Protein AF-A0A9E6ZNL9-F1 (afdb_monomer)

Secondary structure (DSSP, 8-state):
--PPPEEEEEEEEETTEEEEE-TT-SSPEEEEHHHHHHHHH-SSEEEET---------TTTHHHHHHHGGGSSS---

Structure (mmCIF, N/CA/C/O backbone):
data_AF-A0A9E6ZNL9-F1
#
_entry.id   AF-A0A9E6ZNL9-F1
#
loop_
_atom_site.group_PDB
_atom_site.id
_atom_site.type_symbol
_atom_site.label_atom_id
_atom_site.label_alt_id
_atom_site.label_comp_id
_atom_site.label_asym_id
_atom_site.label_entity_id
_atom_site.label_seq_id
_atom_site.pdbx_PDB_ins_code
_atom_site.Cartn_x
_atom_site.Cartn_y
_atom_site.Cartn_z
_atom_site.occupancy
_atom_site.B_iso_or_equiv
_atom_site.auth_seq_id
_atom_site.auth_comp_id
_atom_site.auth_asym_id
_atom_site.auth_atom_id
_atom_site.pdbx_PDB_model_num
ATOM 1 N N . MET A 1 1 ? -16.775 10.061 17.104 1.00 43.28 1 MET A N 1
ATOM 2 C CA . MET A 1 1 ? -16.856 8.732 16.456 1.00 43.28 1 MET A CA 1
ATOM 3 C C . MET A 1 1 ? -15.454 8.380 15.977 1.00 43.28 1 MET A C 1
ATOM 5 O O . MET A 1 1 ? -14.813 9.255 15.416 1.00 43.28 1 MET A O 1
ATOM 9 N N . LYS A 1 2 ? -14.916 7.189 16.276 1.00 60.44 2 LYS A N 1
ATOM 10 C CA . LYS A 1 2 ? -13.620 6.772 15.709 1.00 60.44 2 LYS A CA 1
ATOM 11 C C . LYS A 1 2 ? -13.899 6.191 14.327 1.00 60.44 2 LYS A C 1
ATOM 13 O O . LYS A 1 2 ? -14.373 5.060 14.235 1.00 60.44 2 LYS A O 1
ATOM 18 N N . GLU A 1 3 ? -13.689 6.983 13.285 1.00 74.94 3 GLU A N 1
ATOM 19 C CA . GLU A 1 3 ? -13.757 6.484 11.913 1.00 74.94 3 GLU A CA 1
ATOM 20 C C . GLU A 1 3 ? -12.655 5.438 11.715 1.00 74.94 3 GLU A C 1
ATOM 22 O O . GLU A 1 3 ? -11.534 5.588 12.207 1.00 74.94 3 GLU A O 1
ATOM 27 N N . LYS A 1 4 ? -13.005 4.312 11.088 1.00 84.56 4 LYS A N 1
ATOM 28 C CA . LYS A 1 4 ? -12.035 3.251 10.808 1.00 84.56 4 LYS A CA 1
ATOM 29 C C . LYS A 1 4 ? -11.158 3.703 9.636 1.00 84.56 4 LYS A C 1
ATOM 31 O O . LYS A 1 4 ? -11.716 4.203 8.660 1.00 84.56 4 LYS A O 1
ATOM 36 N N . PRO A 1 5 ? -9.833 3.488 9.690 1.00 88.69 5 PRO A N 1
ATOM 37 C CA . PRO A 1 5 ? -8.954 3.847 8.588 1.00 88.69 5 PRO A CA 1
ATOM 38 C C . PRO A 1 5 ? -9.356 3.126 7.302 1.00 88.69 5 PRO A C 1
ATOM 40 O O . PRO A 1 5 ? -9.718 1.944 7.313 1.00 88.69 5 PRO A O 1
ATOM 43 N N . VAL A 1 6 ? -9.252 3.832 6.181 1.00 90.44 6 VAL A N 1
ATOM 44 C CA . VAL A 1 6 ? -9.510 3.284 4.854 1.00 90.44 6 VAL A CA 1
ATOM 45 C C . VAL A 1 6 ? -8.392 2.311 4.499 1.00 90.44 6 VAL A C 1
ATOM 47 O O . VAL A 1 6 ? -7.214 2.666 4.435 1.00 90.44 6 VAL A O 1
ATOM 50 N N . LYS A 1 7 ? -8.768 1.058 4.246 1.00 91.62 7 LYS A N 1
ATOM 51 C CA . LYS A 1 7 ? -7.838 -0.000 3.857 1.00 91.62 7 LYS A CA 1
ATOM 52 C C . LYS A 1 7 ? -7.489 0.109 2.374 1.00 91.62 7 LYS A C 1
ATOM 54 O O . LYS A 1 7 ? -8.338 -0.128 1.521 1.00 91.62 7 LYS A O 1
ATOM 59 N N . LEU A 1 8 ? -6.236 0.418 2.077 1.00 92.19 8 LEU A N 1
ATOM 60 C CA . LEU A 1 8 ? -5.655 0.474 0.739 1.00 92.19 8 LEU A CA 1
ATOM 61 C C . LEU A 1 8 ? -4.805 -0.769 0.493 1.00 92.19 8 LEU A C 1
ATOM 63 O O . LEU A 1 8 ? -4.200 -1.299 1.419 1.00 92.19 8 LEU A O 1
ATOM 67 N N . ARG A 1 9 ? -4.723 -1.226 -0.755 1.00 92.56 9 ARG A N 1
ATOM 68 C CA . ARG A 1 9 ? -3.823 -2.318 -1.149 1.00 92.56 9 ARG A CA 1
ATOM 69 C C . ARG A 1 9 ? -2.726 -1.798 -2.050 1.00 92.56 9 ARG A C 1
ATOM 71 O O . ARG A 1 9 ? -3.031 -1.173 -3.061 1.00 92.56 9 ARG A O 1
ATOM 78 N N . LEU A 1 10 ? -1.475 -2.085 -1.719 1.00 91.94 10 LEU A N 1
ATOM 79 C CA . LEU A 1 10 ? -0.367 -1.829 -2.627 1.00 91.94 10 LEU A CA 1
ATOM 80 C C . LEU A 1 10 ? -0.337 -2.897 -3.718 1.00 91.94 10 LEU A C 1
ATOM 82 O O . LEU A 1 10 ? -0.211 -4.083 -3.429 1.00 91.94 10 LEU A O 1
ATOM 86 N N . VAL A 1 11 ? -0.494 -2.462 -4.965 1.00 91.88 11 VAL A N 1
ATOM 87 C CA . VAL A 1 11 ? -0.592 -3.341 -6.138 1.00 91.88 11 VAL A CA 1
ATOM 88 C C . VAL A 1 11 ? 0.724 -3.394 -6.903 1.00 91.88 11 VAL A C 1
ATOM 90 O O . VAL A 1 11 ? 1.100 -4.451 -7.397 1.00 91.88 11 VAL A O 1
ATOM 93 N N . GLU A 1 12 ? 1.429 -2.268 -7.008 1.00 89.25 12 GLU A N 1
ATOM 94 C CA . GLU A 1 12 ? 2.662 -2.173 -7.790 1.00 89.25 12 GLU A CA 1
ATOM 95 C C . GLU A 1 12 ? 3.613 -1.139 -7.180 1.00 89.25 12 GLU A C 1
ATOM 97 O O . GLU A 1 12 ? 3.172 -0.103 -6.674 1.00 89.25 12 GLU A O 1
ATOM 102 N N . VAL A 1 13 ? 4.915 -1.417 -7.264 1.00 88.94 13 VAL A N 1
ATOM 103 C CA . VAL A 1 13 ? 5.997 -0.466 -6.987 1.00 88.94 13 VAL A CA 1
ATOM 104 C C . VAL A 1 13 ? 6.955 -0.500 -8.169 1.00 88.94 13 VAL A C 1
ATOM 106 O O . VAL A 1 13 ? 7.523 -1.549 -8.470 1.00 88.94 13 VAL A O 1
ATOM 109 N N . LYS A 1 14 ? 7.139 0.634 -8.845 1.00 87.81 14 LYS A N 1
ATOM 110 C CA . LYS A 1 14 ? 8.002 0.739 -10.024 1.00 87.81 14 LYS A CA 1
ATOM 111 C C . LYS A 1 14 ? 8.711 2.088 -10.044 1.00 87.81 14 LYS A C 1
ATOM 113 O O . LYS A 1 14 ? 8.058 3.116 -10.140 1.00 87.81 14 LYS A O 1
ATOM 118 N N . ASN A 1 15 ? 10.043 2.086 -9.968 1.00 84.94 15 ASN A N 1
ATOM 119 C CA . ASN A 1 15 ? 10.892 3.284 -10.071 1.00 84.94 15 ASN A CA 1
ATOM 120 C C . ASN A 1 15 ? 10.440 4.481 -9.201 1.00 84.94 15 ASN A C 1
ATOM 122 O O . ASN A 1 15 ? 10.471 5.619 -9.653 1.00 84.94 15 ASN A O 1
ATOM 126 N N . GLY A 1 16 ? 9.991 4.233 -7.965 1.00 81.56 16 GLY A N 1
ATOM 127 C CA . GLY A 1 16 ? 9.518 5.294 -7.059 1.00 81.56 16 GLY A CA 1
ATOM 128 C C . GLY A 1 16 ? 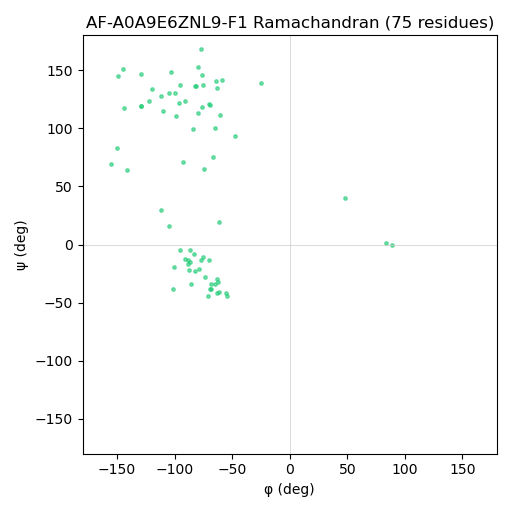8.059 5.725 -7.264 1.00 81.56 16 GLY A C 1
ATOM 129 O O . GLY A 1 16 ? 7.571 6.581 -6.523 1.00 81.56 16 GLY A O 1
ATOM 130 N N . ASN A 1 17 ? 7.346 5.098 -8.204 1.00 87.38 17 ASN A N 1
ATOM 131 C CA . ASN A 1 17 ? 5.894 5.170 -8.318 1.00 87.38 17 ASN A CA 1
ATOM 132 C C . ASN A 1 17 ? 5.241 3.976 -7.620 1.00 87.38 17 ASN A C 1
ATOM 134 O O . ASN A 1 17 ? 5.674 2.829 -7.748 1.00 87.38 17 ASN A O 1
ATOM 138 N N . TYR A 1 18 ? 4.169 4.266 -6.897 1.00 91.38 18 TYR A N 1
ATOM 139 C CA . TYR A 1 18 ? 3.394 3.330 -6.099 1.00 91.38 18 TYR A CA 1
ATOM 140 C C . TYR A 1 18 ? 1.966 3.318 -6.627 1.00 91.38 18 TYR A C 1
ATOM 142 O O . TYR A 1 18 ? 1.380 4.377 -6.836 1.00 91.38 18 TYR A O 1
ATOM 150 N N . LYS A 1 19 ? 1.377 2.137 -6.815 1.00 93.62 19 LYS A N 1
ATOM 151 C CA . LYS A 1 19 ? -0.039 2.013 -7.183 1.00 93.62 19 LYS A CA 1
ATOM 152 C C . LYS A 1 19 ? -0.846 1.444 -6.032 1.00 93.62 19 LYS A C 1
ATOM 154 O O . LYS A 1 19 ? -0.657 0.287 -5.654 1.00 93.62 19 LYS A O 1
ATOM 159 N N . LEU A 1 20 ? -1.765 2.246 -5.499 1.00 92.62 20 LEU A N 1
ATOM 160 C CA . LEU A 1 20 ? -2.678 1.852 -4.430 1.00 92.62 20 LEU A CA 1
ATOM 161 C C . LEU A 1 20 ? -4.086 1.603 -4.966 1.00 92.62 20 LEU A C 1
ATOM 163 O O . LEU A 1 20 ? -4.671 2.448 -5.640 1.00 92.62 20 LEU A O 1
ATOM 167 N N . LYS A 1 21 ? -4.672 0.462 -4.613 1.00 94.25 21 LYS A N 1
ATOM 168 C CA . LYS A 1 21 ? -6.076 0.152 -4.880 1.00 94.25 21 LYS A CA 1
ATOM 169 C C . LYS A 1 21 ? -6.930 0.486 -3.663 1.00 94.25 21 LYS A C 1
ATOM 171 O O . LYS A 1 21 ? -6.722 -0.065 -2.580 1.00 94.25 21 LYS A O 1
ATOM 176 N N . TYR A 1 22 ? -7.902 1.365 -3.875 1.00 92.69 22 TYR A N 1
ATO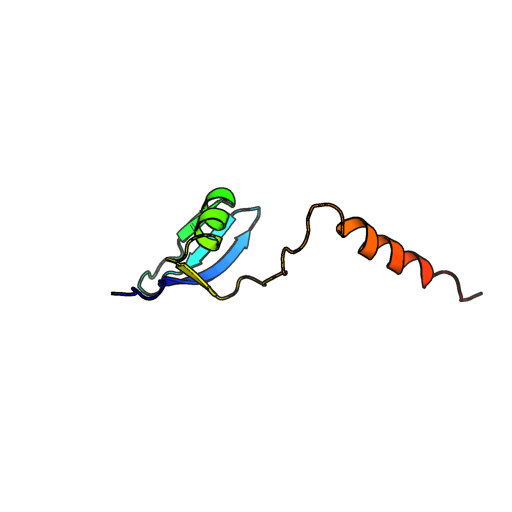M 177 C CA . TYR A 1 22 ? -8.947 1.678 -2.906 1.00 92.69 22 TYR A CA 1
ATOM 178 C C . TYR A 1 22 ? -10.035 0.595 -2.939 1.00 92.69 22 TYR A C 1
ATOM 180 O O . TYR A 1 22 ? -10.249 -0.025 -3.983 1.00 92.69 22 TYR A O 1
ATOM 188 N N . PRO A 1 23 ? -10.752 0.369 -1.827 1.00 88.62 23 PRO A N 1
ATOM 189 C CA . PRO A 1 23 ? -11.752 -0.693 -1.750 1.00 88.62 23 PRO A CA 1
ATOM 190 C C . PRO A 1 23 ? -12.932 -0.447 -2.700 1.00 88.62 23 PRO A C 1
ATOM 192 O O . PRO A 1 23 ? -13.440 -1.392 -3.292 1.00 88.62 23 PRO A O 1
ATOM 195 N N . ASN A 1 24 ? -13.304 0.819 -2.903 1.00 89.44 24 ASN A N 1
ATOM 196 C CA . ASN A 1 24 ? -14.445 1.225 -3.730 1.00 89.44 24 ASN A CA 1
ATOM 197 C C . ASN A 1 24 ? -14.023 1.800 -5.092 1.00 89.44 24 ASN A C 1
ATOM 199 O O . ASN A 1 24 ? -14.817 2.472 -5.744 1.00 89.44 24 ASN A O 1
ATOM 203 N N . LEU A 1 25 ? -12.771 1.583 -5.509 1.00 90.75 25 LEU A N 1
ATOM 204 C CA . LEU A 1 25 ? -12.259 2.088 -6.780 1.00 90.75 25 LEU A CA 1
ATOM 205 C C . LEU A 1 25 ? -11.745 0.937 -7.640 1.00 90.75 25 LEU A C 1
ATOM 207 O O . LEU A 1 25 ? -10.862 0.174 -7.239 1.00 90.75 25 LEU A O 1
ATOM 211 N N . SER A 1 26 ? -12.288 0.834 -8.851 1.00 89.19 26 SER A N 1
ATOM 212 C CA . SER A 1 26 ? -11.909 -0.213 -9.802 1.00 89.19 26 SER A CA 1
ATOM 213 C C . SER A 1 26 ? -10.478 -0.045 -10.315 1.00 89.19 26 SER A C 1
ATOM 215 O O . SER A 1 26 ? -9.784 -1.038 -10.531 1.00 89.19 26 SER A O 1
ATOM 217 N N . VAL A 1 27 ? -10.024 1.201 -10.471 1.00 91.00 27 VAL A N 1
ATOM 218 C CA . VAL A 1 27 ? -8.708 1.544 -11.024 1.00 91.00 27 VAL A CA 1
ATOM 219 C C . VAL A 1 27 ? -7.726 1.867 -9.889 1.00 91.00 27 VAL A C 1
ATOM 221 O O . VAL A 1 27 ? -8.061 2.665 -9.013 1.00 91.00 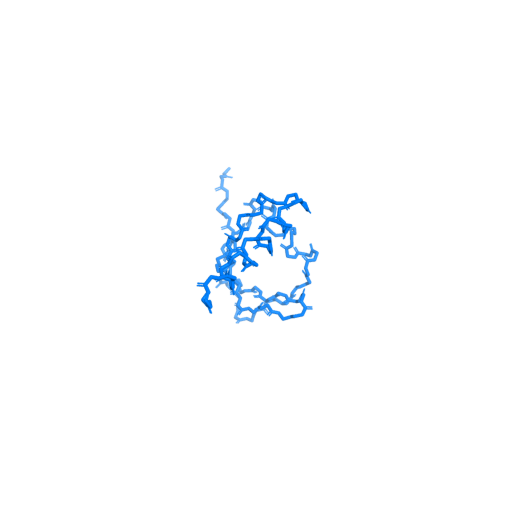27 VAL A O 1
ATOM 224 N N . PRO A 1 28 ? -6.518 1.273 -9.864 1.00 92.12 28 PRO A N 1
ATOM 225 C CA . PRO A 1 28 ? -5.476 1.665 -8.920 1.00 92.12 28 PRO A CA 1
ATOM 226 C C . PRO A 1 28 ? -5.015 3.108 -9.148 1.00 92.12 28 PRO A C 1
ATOM 228 O O . PRO A 1 28 ? -4.840 3.540 -10.284 1.00 92.12 28 PRO A O 1
ATOM 231 N N . VAL A 1 29 ? -4.767 3.833 -8.062 1.00 91.88 29 VAL A N 1
ATOM 232 C CA . VAL A 1 29 ? -4.243 5.199 -8.091 1.00 91.88 29 VAL A CA 1
ATOM 233 C C . VAL A 1 29 ? -2.727 5.149 -8.048 1.00 91.88 29 VAL A C 1
ATOM 235 O O . VAL A 1 29 ? -2.151 4.588 -7.114 1.00 91.88 29 VAL A O 1
ATOM 238 N N . GLU A 1 30 ? -2.090 5.751 -9.045 1.00 93.00 30 GLU A N 1
ATOM 239 C CA . GLU A 1 30 ? -0.646 5.956 -9.061 1.00 93.00 30 GLU A CA 1
ATOM 240 C C . GLU A 1 30 ? -0.268 7.185 -8.231 1.00 93.00 30 GLU A C 1
ATOM 242 O O . GLU A 1 30 ? -0.916 8.230 -8.289 1.00 93.00 30 GLU A O 1
ATOM 247 N N . MET A 1 31 ? 0.787 7.052 -7.438 1.00 90.25 31 MET A N 1
ATOM 248 C CA . MET A 1 31 ? 1.332 8.122 -6.619 1.00 90.25 31 MET A CA 1
ATOM 249 C C . MET A 1 31 ? 2.845 8.028 -6.529 1.00 90.25 31 MET A C 1
ATOM 251 O O . MET A 1 31 ? 3.426 6.946 -6.578 1.00 90.25 31 MET A O 1
ATOM 255 N N . ASN A 1 32 ? 3.478 9.180 -6.355 1.00 91.56 32 ASN A N 1
ATOM 256 C CA . ASN A 1 32 ? 4.909 9.253 -6.109 1.00 91.56 32 ASN A CA 1
ATOM 257 C C . ASN A 1 32 ? 5.253 8.892 -4.654 1.00 91.56 32 ASN A C 1
ATOM 259 O O . ASN A 1 32 ? 4.394 8.845 -3.768 1.00 91.56 32 ASN A O 1
ATOM 263 N N . GLU A 1 33 ? 6.544 8.688 -4.405 1.00 88.31 33 GLU A N 1
ATOM 264 C CA . GLU A 1 33 ? 7.081 8.370 -3.083 1.00 88.31 33 GLU A CA 1
ATOM 265 C C . GLU A 1 33 ? 6.693 9.384 -2.004 1.00 88.31 33 GLU A C 1
ATOM 267 O O . GLU A 1 33 ? 6.283 9.001 -0.908 1.00 88.31 33 GLU A O 1
ATOM 272 N N . HIS A 1 34 ? 6.778 10.682 -2.304 1.00 90.88 34 HIS A N 1
ATOM 273 C CA . HIS A 1 34 ? 6.493 11.720 -1.317 1.00 90.88 34 HIS A CA 1
ATOM 274 C C . HIS A 1 34 ? 5.045 11.652 -0.811 1.00 90.88 34 HIS A C 1
ATOM 276 O O . HIS A 1 34 ? 4.794 11.803 0.387 1.00 90.88 34 HIS A O 1
ATOM 282 N N . LEU A 1 35 ? 4.089 11.400 -1.708 1.00 90.69 35 LEU A N 1
ATOM 283 C CA . LEU A 1 35 ? 2.689 11.233 -1.343 1.00 90.69 35 LEU A CA 1
ATOM 284 C C . LEU A 1 35 ? 2.473 9.913 -0.599 1.00 90.69 35 LEU A C 1
ATOM 286 O O . LEU A 1 35 ? 1.845 9.912 0.456 1.00 90.69 35 LEU A O 1
ATOM 290 N N . PHE A 1 36 ? 3.064 8.818 -1.076 1.00 90.50 36 PHE A N 1
ATOM 291 C CA . PHE A 1 36 ? 2.980 7.513 -0.420 1.00 90.50 36 PHE A CA 1
ATOM 292 C C . PHE A 1 36 ? 3.448 7.557 1.049 1.00 90.50 36 PHE A C 1
ATOM 294 O O . PHE A 1 36 ? 2.776 7.043 1.944 1.00 90.50 36 PHE A O 1
ATOM 301 N N . GLN A 1 37 ? 4.541 8.272 1.334 1.00 89.81 37 GLN A N 1
ATOM 302 C CA . GLN A 1 37 ? 5.043 8.480 2.698 1.00 89.81 37 GLN A CA 1
ATOM 303 C C . GLN A 1 37 ? 4.060 9.240 3.602 1.00 89.81 37 GLN A C 1
ATOM 305 O O . GLN A 1 37 ? 4.006 8.991 4.807 1.00 89.81 37 GLN A O 1
ATOM 310 N N . LYS A 1 38 ? 3.258 10.160 3.050 1.00 91.75 38 LYS A N 1
ATOM 311 C CA . LYS A 1 38 ? 2.201 10.846 3.815 1.00 91.75 38 LYS A CA 1
ATOM 312 C C . LYS A 1 38 ? 1.067 9.890 4.177 1.00 91.75 38 LYS A C 1
ATOM 314 O O . LYS A 1 38 ? 0.581 9.946 5.303 1.00 91.75 38 LYS A O 1
ATOM 319 N N . PHE A 1 39 ? 0.700 8.985 3.270 1.00 89.94 39 PHE A N 1
ATOM 320 C CA . PHE A 1 39 ? -0.308 7.958 3.541 1.00 89.94 39 PHE A CA 1
ATOM 321 C C . PHE A 1 39 ? 0.132 7.010 4.659 1.00 89.94 39 PHE A C 1
ATOM 323 O O . PHE A 1 39 ? -0.664 6.723 5.545 1.00 89.94 39 PHE A O 1
ATOM 330 N N . LEU A 1 40 ? 1.406 6.600 4.680 1.00 88.56 40 LEU A N 1
ATOM 331 C CA . LEU A 1 40 ? 1.953 5.746 5.744 1.00 88.56 40 LEU A CA 1
ATOM 332 C C . LEU A 1 40 ? 1.938 6.400 7.136 1.00 88.56 40 LEU A C 1
ATOM 334 O O . LEU A 1 40 ? 1.867 5.697 8.141 1.00 88.56 40 LEU A O 1
ATOM 338 N N . LYS A 1 41 ? 2.037 7.733 7.211 1.00 90.06 41 LYS A N 1
ATOM 339 C CA . LYS A 1 41 ? 2.033 8.486 8.478 1.00 90.06 41 LYS A CA 1
ATOM 340 C C . LYS A 1 41 ? 0.632 8.878 8.947 1.00 90.06 41 LYS A C 1
ATOM 342 O O . LYS A 1 41 ? 0.474 9.273 10.102 1.00 90.06 41 LYS A O 1
ATOM 347 N N . SER A 1 42 ? -0.362 8.825 8.063 1.00 88.94 42 SER A N 1
ATOM 348 C CA . SER A 1 42 ? -1.735 9.183 8.407 1.00 88.94 42 SER A CA 1
ATOM 349 C C . SER A 1 42 ? -2.407 8.068 9.212 1.00 88.94 42 SER A C 1
ATOM 351 O O . SER A 1 42 ? -2.167 6.884 8.996 1.00 88.94 42 SER A O 1
ATOM 353 N N . LYS A 1 43 ? -3.283 8.462 10.140 1.00 89.44 43 LYS A N 1
ATOM 354 C CA . LYS A 1 43 ? -4.162 7.543 10.877 1.00 89.44 43 LYS A CA 1
ATOM 355 C C . LYS A 1 43 ? -5.428 7.196 10.094 1.00 89.44 43 LYS A C 1
ATOM 357 O O . LYS A 1 43 ? -6.166 6.316 10.525 1.00 89.44 43 LYS A O 1
ATOM 362 N N . ASP A 1 44 ? -5.660 7.871 8.971 1.00 90.62 44 ASP A N 1
ATOM 363 C CA . ASP A 1 44 ? -6.873 7.744 8.163 1.00 90.62 44 ASP A CA 1
ATOM 364 C C . ASP A 1 44 ? -6.772 6.595 7.155 1.00 90.62 44 ASP A C 1
ATOM 366 O O . ASP A 1 44 ? -7.784 6.156 6.614 1.00 90.62 44 ASP A O 1
ATOM 370 N N . TYR A 1 45 ? -5.562 6.084 6.909 1.00 90.31 45 TYR A N 1
ATOM 371 C CA . TYR A 1 45 ? -5.293 5.064 5.900 1.00 90.31 45 TYR A CA 1
ATOM 372 C C . TYR A 1 45 ? -4.495 3.898 6.479 1.00 90.31 45 TYR A C 1
ATOM 374 O O . TYR A 1 45 ? -3.632 4.065 7.335 1.00 90.31 45 TYR A O 1
ATOM 382 N N . TYR A 1 46 ? -4.762 2.699 5.970 1.00 90.06 46 TYR A N 1
ATOM 383 C CA . TYR A 1 46 ? -4.004 1.490 6.277 1.00 90.06 46 TYR A CA 1
ATOM 384 C C . TYR A 1 46 ? -3.610 0.799 4.973 1.00 90.06 46 TYR A C 1
ATOM 386 O O . TYR A 1 46 ? -4.485 0.408 4.207 1.00 90.06 46 TYR A O 1
ATOM 394 N N . ILE A 1 47 ? -2.311 0.644 4.710 1.00 90.62 47 ILE A N 1
ATOM 395 C CA . ILE A 1 47 ? -1.808 0.044 3.466 1.00 90.62 47 ILE A CA 1
ATOM 396 C C . ILE A 1 47 ? -1.460 -1.431 3.704 1.00 90.62 47 ILE A C 1
ATOM 398 O O . ILE A 1 47 ? -0.494 -1.761 4.387 1.00 90.62 47 ILE A O 1
ATOM 402 N N . GLU A 1 48 ? -2.244 -2.325 3.109 1.00 87.44 48 GLU A N 1
ATOM 403 C CA . GLU A 1 48 ? -2.014 -3.769 3.066 1.00 87.44 48 GLU A CA 1
ATOM 404 C C . GLU A 1 48 ? -1.027 -4.122 1.942 1.00 87.44 48 GLU A C 1
ATOM 406 O O . GLU A 1 48 ? -1.133 -3.612 0.824 1.00 87.44 48 GLU A O 1
ATOM 411 N N . GLY A 1 49 ? -0.076 -5.015 2.231 1.00 76.31 49 GLY A N 1
ATOM 412 C CA . GLY A 1 49 ? 0.914 -5.485 1.255 1.00 76.31 49 GLY A CA 1
ATOM 413 C C . GLY A 1 49 ? 2.192 -4.647 1.174 1.00 76.31 49 GLY A C 1
ATOM 414 O O . GLY A 1 49 ? 3.099 -5.008 0.430 1.00 76.31 49 GLY A O 1
ATOM 415 N N . TRP A 1 50 ? 2.317 -3.574 1.963 1.00 70.69 50 TRP A N 1
ATOM 416 C CA . TRP A 1 50 ? 3.627 -2.968 2.193 1.00 70.69 50 TRP A CA 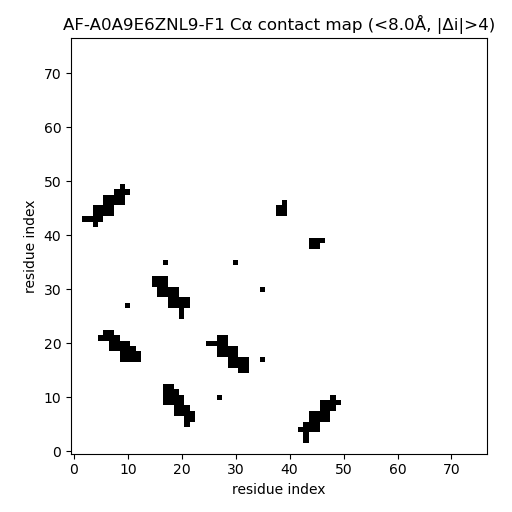1
ATOM 417 C C . TRP A 1 50 ? 4.460 -3.940 3.035 1.00 70.69 50 TRP A C 1
ATOM 419 O O . TRP A 1 50 ? 4.028 -4.270 4.147 1.00 70.69 50 TRP A O 1
ATOM 429 N N . PRO A 1 51 ? 5.623 -4.431 2.559 1.00 59.50 51 PRO A N 1
ATOM 430 C CA . PRO A 1 51 ? 6.525 -5.143 3.439 1.00 59.50 51 PRO A CA 1
ATOM 431 C C . PRO A 1 51 ? 6.896 -4.144 4.523 1.00 59.50 51 PRO A C 1
ATOM 433 O O . PRO A 1 51 ? 7.563 -3.144 4.257 1.00 59.50 51 PRO A O 1
ATOM 436 N N . VAL A 1 52 ? 6.438 -4.391 5.746 1.00 50.22 52 VAL A N 1
ATOM 437 C CA . VAL A 1 52 ? 6.925 -3.684 6.923 1.00 50.22 52 VAL A CA 1
ATOM 438 C C . VAL A 1 52 ? 8.379 -4.123 7.090 1.00 50.22 52 VAL A C 1
ATOM 440 O O . VAL A 1 52 ? 8.711 -4.959 7.919 1.00 50.22 52 VAL A O 1
ATOM 443 N N . ARG A 1 53 ? 9.280 -3.599 6.251 1.00 48.69 53 ARG A N 1
ATOM 444 C CA . ARG A 1 53 ? 10.667 -3.436 6.644 1.00 48.69 53 ARG A CA 1
ATOM 445 C C . ARG A 1 53 ? 10.575 -2.427 7.762 1.00 48.69 53 ARG A C 1
ATOM 447 O O . ARG A 1 53 ? 10.319 -1.252 7.519 1.00 48.69 53 ARG A O 1
ATOM 454 N N . SER A 1 54 ? 10.642 -2.931 8.983 1.00 41.59 54 SER A N 1
ATOM 455 C CA . SER A 1 54 ? 10.733 -2.162 10.207 1.00 41.59 54 SER A CA 1
ATOM 456 C C . SER A 1 54 ? 11.818 -1.103 10.009 1.00 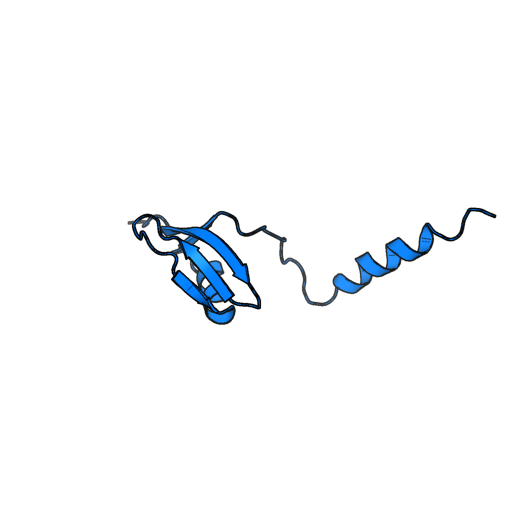41.59 54 SER A C 1
ATOM 458 O O . SER A 1 54 ? 13.000 -1.374 10.196 1.00 41.59 54 SER A O 1
ATOM 460 N N . HIS A 1 55 ? 11.435 0.102 9.587 1.00 44.72 55 HIS A N 1
ATOM 461 C CA . HIS A 1 55 ? 12.309 1.266 9.561 1.00 44.72 55 HIS A CA 1
ATOM 462 C C . HIS A 1 55 ? 12.479 1.746 11.008 1.00 44.72 55 HIS A C 1
ATOM 464 O O . HIS A 1 55 ? 12.073 2.837 11.385 1.00 44.72 55 HIS A O 1
ATOM 470 N N . THR A 1 56 ? 13.109 0.918 11.838 1.00 41.25 56 THR A N 1
ATOM 471 C CA . THR A 1 56 ? 14.066 1.412 12.825 1.00 41.25 56 THR A CA 1
ATOM 472 C C . THR A 1 56 ? 15.434 1.348 12.162 1.00 41.25 56 THR A C 1
ATOM 474 O O . THR A 1 56 ? 16.259 0.485 12.462 1.00 41.25 56 THR A O 1
ATOM 477 N N . SER A 1 57 ? 15.660 2.229 11.197 1.00 44.34 57 SER A N 1
ATOM 478 C CA . SER A 1 57 ? 16.991 2.458 10.654 1.00 44.34 57 SER A CA 1
ATOM 479 C C . SER A 1 57 ? 17.087 3.900 10.184 1.00 44.34 57 SER A C 1
ATOM 481 O O . SER A 1 57 ? 16.941 4.222 9.007 1.00 44.34 57 SER A O 1
ATOM 483 N N . THR A 1 58 ? 17.373 4.761 11.159 1.00 43.09 58 THR A N 1
ATOM 484 C CA . THR A 1 58 ? 18.471 5.729 11.080 1.00 43.09 58 THR A CA 1
ATOM 485 C C . THR A 1 58 ? 19.553 5.231 10.101 1.00 43.09 58 THR A C 1
ATOM 487 O O . THR A 1 58 ? 19.867 4.034 10.145 1.00 43.09 58 THR A O 1
ATOM 490 N N . PRO A 1 59 ? 20.143 6.088 9.247 1.00 44.84 59 PRO A N 1
ATOM 491 C CA . PRO A 1 59 ? 21.086 5.715 8.174 1.00 44.84 59 PRO A CA 1
ATOM 492 C C . PRO A 1 59 ? 22.409 5.034 8.609 1.00 44.84 59 PRO A C 1
ATOM 494 O O . PRO A 1 59 ? 23.368 4.988 7.849 1.00 44.84 59 PRO A O 1
ATOM 497 N N . GLU A 1 60 ? 22.493 4.463 9.809 1.00 47.75 60 GLU A N 1
ATOM 498 C CA . GLU A 1 60 ? 23.717 3.900 10.385 1.00 47.75 60 GLU A CA 1
ATOM 499 C C . GLU A 1 60 ? 23.811 2.361 10.288 1.00 47.75 60 GL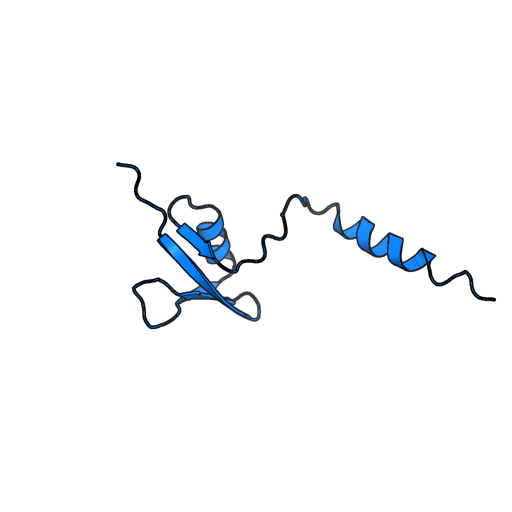U A C 1
ATOM 501 O O . GLU A 1 60 ? 24.905 1.800 10.359 1.00 47.75 60 GLU A O 1
ATOM 506 N N . LYS A 1 61 ? 22.699 1.635 10.075 1.00 47.31 61 LYS A N 1
ATOM 507 C CA . LYS A 1 61 ? 22.702 0.153 10.139 1.00 47.31 61 LYS A CA 1
ATOM 508 C C . LYS A 1 61 ? 22.873 -0.599 8.814 1.00 47.31 61 LYS A C 1
ATOM 510 O O . LYS A 1 61 ? 23.080 -1.811 8.852 1.00 47.31 61 LYS A O 1
ATOM 515 N N . GLU A 1 62 ? 22.917 0.071 7.663 1.00 48.38 62 GLU A N 1
ATOM 516 C CA . GLU A 1 62 ? 23.282 -0.592 6.392 1.00 48.38 62 GLU A CA 1
ATOM 517 C C . GLU A 1 62 ? 24.769 -0.988 6.320 1.00 48.38 62 GLU A C 1
ATOM 519 O O . GLU A 1 62 ? 25.159 -1.827 5.508 1.00 48.38 62 GLU A O 1
ATOM 524 N N . LYS A 1 63 ? 25.612 -0.481 7.229 1.00 49.50 63 LYS A N 1
ATOM 525 C CA . LYS A 1 63 ? 27.036 -0.840 7.275 1.00 49.50 63 LYS A CA 1
A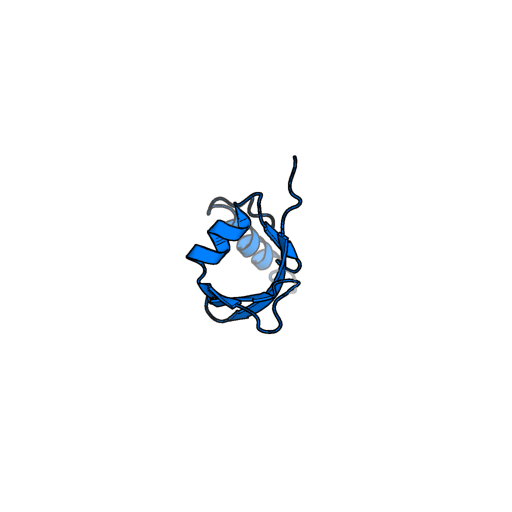TOM 526 C C . LYS A 1 63 ? 27.316 -2.206 7.925 1.00 49.50 63 LYS A C 1
ATOM 528 O O . LYS A 1 63 ? 28.367 -2.790 7.673 1.00 49.50 63 LYS A O 1
ATOM 533 N N . ILE A 1 64 ? 26.397 -2.742 8.738 1.00 52.38 64 ILE A N 1
ATOM 534 C CA . ILE A 1 64 ? 26.639 -3.978 9.513 1.00 52.38 64 ILE A CA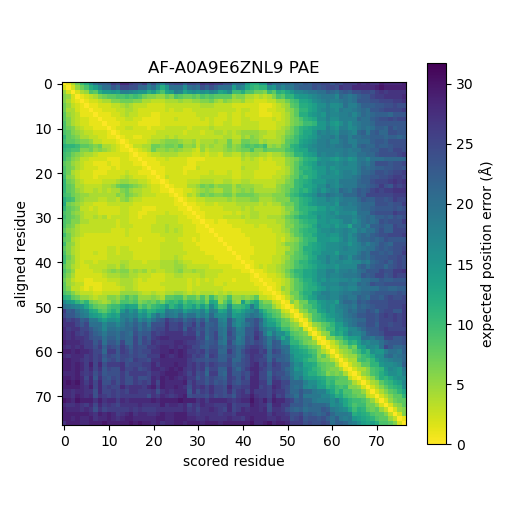 1
ATOM 535 C C . ILE A 1 64 ? 26.331 -5.241 8.692 1.00 52.38 64 ILE A C 1
ATOM 537 O O . ILE A 1 64 ? 27.038 -6.242 8.808 1.00 52.38 64 ILE A O 1
ATOM 541 N N . ILE A 1 65 ? 25.330 -5.199 7.808 1.00 51.31 65 ILE A N 1
ATOM 542 C CA . ILE A 1 65 ? 24.941 -6.377 7.012 1.00 51.31 65 ILE A CA 1
ATOM 543 C C . ILE A 1 65 ? 26.043 -6.736 6.002 1.00 51.31 65 ILE A C 1
ATOM 545 O O . ILE A 1 65 ? 26.398 -7.904 5.847 1.00 51.31 65 ILE A O 1
ATOM 549 N N . ASN A 1 66 ? 26.686 -5.729 5.407 1.00 52.25 66 ASN A N 1
ATOM 550 C CA . ASN A 1 66 ? 27.735 -5.948 4.410 1.00 52.25 66 ASN A CA 1
ATOM 551 C C . ASN A 1 66 ? 29.095 -6.366 5.008 1.00 52.25 66 ASN A C 1
ATOM 553 O O . ASN A 1 66 ? 29.955 -6.846 4.268 1.00 52.25 66 ASN A O 1
ATOM 557 N N . SER A 1 67 ? 29.312 -6.235 6.326 1.00 49.66 67 SER A N 1
ATOM 558 C CA . SER A 1 67 ? 30.569 -6.662 6.968 1.00 49.66 67 SER A CA 1
ATOM 559 C C . SER A 1 67 ? 30.567 -8.136 7.393 1.00 49.66 67 SER A C 1
ATOM 561 O O . SER A 1 67 ? 31.635 -8.744 7.486 1.00 49.66 67 SER A O 1
ATOM 563 N N . SER A 1 68 ? 29.390 -8.744 7.579 1.00 47.62 68 SER A N 1
ATOM 564 C CA . SER A 1 68 ? 29.279 -10.146 8.013 1.00 47.62 68 SER A CA 1
ATOM 565 C C . SER A 1 68 ? 29.430 -11.155 6.869 1.00 47.62 68 SER A C 1
ATOM 567 O O . SER A 1 68 ? 29.857 -12.283 7.103 1.00 47.62 68 SER A O 1
ATOM 569 N N . ILE A 1 69 ? 29.176 -10.756 5.617 1.00 53.81 69 ILE A N 1
ATOM 570 C CA . ILE A 1 69 ? 29.277 -11.661 4.457 1.00 53.81 69 ILE A CA 1
ATOM 571 C C . ILE A 1 69 ? 30.743 -11.966 4.092 1.00 53.81 69 ILE A C 1
ATOM 573 O O . ILE A 1 69 ? 31.053 -13.056 3.615 1.00 53.81 69 ILE A O 1
ATOM 577 N N . ARG A 1 70 ? 31.693 -11.065 4.384 1.00 51.22 70 ARG A N 1
ATOM 578 C CA . ARG A 1 70 ? 33.107 -11.260 4.000 1.00 51.22 70 ARG A CA 1
ATOM 579 C C . ARG A 1 70 ? 33.882 -12.276 4.851 1.00 51.22 70 ARG A C 1
ATOM 581 O O . ARG A 1 70 ? 34.980 -12.648 4.454 1.00 51.22 70 ARG A O 1
ATOM 588 N N . LYS A 1 71 ? 33.352 -12.759 5.984 1.00 50.75 71 LYS A N 1
ATOM 589 C CA . LYS A 1 71 ? 34.088 -13.702 6.856 1.00 50.75 71 LYS A CA 1
ATOM 590 C C . LYS A 1 71 ? 33.909 -15.186 6.518 1.00 50.75 71 LYS A C 1
ATOM 592 O O . LYS A 1 71 ? 34.692 -15.992 7.008 1.00 50.75 71 LYS A O 1
ATOM 597 N N . VAL A 1 72 ? 32.943 -15.564 5.679 1.00 55.09 72 VAL A N 1
ATOM 598 C CA . VAL A 1 72 ? 32.659 -16.992 5.410 1.00 55.09 72 VAL A CA 1
ATOM 599 C C . VAL A 1 72 ? 33.449 -17.541 4.209 1.00 55.09 72 VAL A C 1
ATOM 601 O O . VAL A 1 72 ? 33.561 -18.749 4.044 1.00 55.09 72 VAL A O 1
ATOM 604 N N . ALA A 1 73 ? 34.080 -16.680 3.404 1.00 52.34 73 ALA A N 1
ATOM 605 C CA . ALA A 1 73 ? 34.826 -17.101 2.213 1.00 52.34 73 ALA A CA 1
ATOM 606 C C . ALA A 1 73 ? 36.301 -17.487 2.469 1.00 52.34 73 ALA A C 1
ATOM 608 O O . ALA A 1 73 ? 36.970 -17.941 1.548 1.00 52.34 73 ALA A O 1
ATOM 609 N N . ALA A 1 74 ? 36.827 -17.334 3.691 1.00 53.25 74 ALA A N 1
ATOM 610 C CA . ALA A 1 74 ? 38.263 -17.482 3.972 1.00 53.25 74 ALA A CA 1
ATOM 611 C C . ALA A 1 74 ? 38.630 -18.709 4.828 1.00 53.25 74 ALA A C 1
ATOM 613 O O . ALA A 1 74 ? 39.606 -18.673 5.574 1.00 53.25 74 ALA A O 1
ATOM 614 N N . LYS A 1 75 ? 37.861 -19.803 4.756 1.00 51.66 75 LYS A N 1
ATOM 615 C CA . LYS A 1 75 ? 38.252 -21.062 5.413 1.00 51.66 75 LYS A CA 1
ATOM 616 C C . LYS A 1 75 ? 37.902 -22.283 4.571 1.00 51.66 75 LYS A C 1
ATOM 618 O O . LYS A 1 75 ? 37.058 -23.093 4.939 1.00 51.66 75 LYS A O 1
ATOM 623 N N . LYS A 1 76 ? 38.545 -22.380 3.408 1.00 50.00 76 LYS A N 1
ATOM 624 C CA . LYS A 1 76 ? 38.651 -23.628 2.648 1.00 50.00 76 LYS A CA 1
ATOM 625 C C . LYS A 1 76 ? 39.890 -23.598 1.747 1.00 50.00 76 LYS A C 1
ATOM 627 O O . LYS A 1 76 ? 39.753 -23.492 0.536 1.00 50.00 76 LYS A O 1
ATOM 632 N N . VAL A 1 77 ? 41.073 -23.644 2.362 1.00 45.53 77 VAL A N 1
ATOM 633 C CA . VAL A 1 77 ? 42.318 -24.191 1.792 1.00 45.53 77 VAL A CA 1
ATOM 634 C C . VAL A 1 77 ? 43.078 -24.836 2.940 1.00 45.53 77 VAL A C 1
ATOM 636 O O . VAL A 1 77 ? 43.157 -24.172 3.999 1.00 45.53 77 VAL A O 1
#

Organism: NCBI:txid2926907

Foldseek 3Di:
DPDQAFEWEFDDDDPQWTWIDGPPDPGTDIDGNVVVVVQVVDRNHDYPPDPPPPPPDDPPPVVPVVVVVVPPPPPDD

Sequence (77 aa):
MKEKPVKLRLVEVKNGNYKLKYPNLSVPVEMNEHLFQKFLKSKDYYIEGWPVRSHTSTPEKEKIINSSIRKVAAKKV

Radius of gyration: 18.67 Å; Cα contacts (8 Å, |Δi|>4): 80; chains: 1; bounding box: 59×36×28 Å

Solvent-accessible surface area (backbone atoms only — not comparable to full-atom values): 4990 Å² total; per-residue (Å²): 131,88,78,77,47,49,59,29,34,56,77,48,78,55,98,62,35,36,26,37,31,45,84,92,41,97,66,62,46,78,39,48,52,76,57,51,56,50,47,73,72,37,80,62,43,40,71,44,77,63,79,80,71,76,80,85,59,69,97,69,60,75,64,58,67,70,60,62,66,70,68,74,79,80,81,85,130

Nearest PDB structures (foldseek):
  3vs1-assembly1_A  TM=5.876E-01  e=1.575E+00  Homo sapiens
  8s8u-assembly1_A  TM=6.548E-01  e=2.510E+00  Escherichia coli K-12
  6rji-assembly1_A  TM=6.634E-01  e=3.277E+00  Staphylococcus aureus subsp. aureus NCTC 8325
  3vrz-assembly2_B  TM=5.869E-01  e=1.799E+00  Homo sapiens
  8s8u-assembly2_B  TM=6.453E-01  e=3.066E+00  Escherichia coli K-12

pLDDT: mean 74.13, std 19.78, range [41.25, 94.25]

Mean predicted 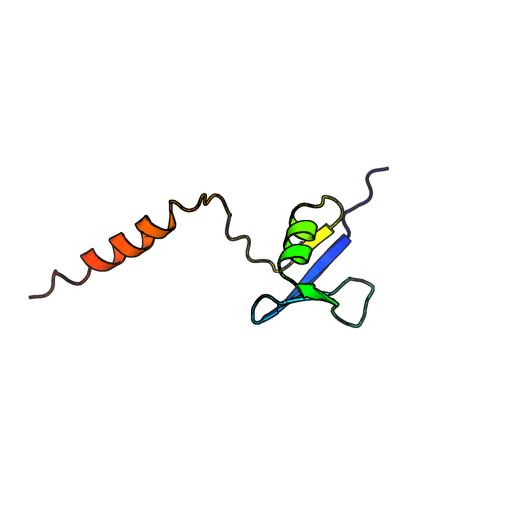aligned error: 12.95 Å